Protein AF-A0A141RB19-F1 (afdb_monomer_lite)

Secondary structure (DSSP, 8-state):
-EEEEES---HHHHHHHHHHHHHHH-TT-EEEEE----

Structure (mmCIF, N/CA/C/O backbone):
data_AF-A0A141RB19-F1
#
_entry.id   AF-A0A141RB19-F1
#
loop_
_atom_site.group_PDB
_atom_site.id
_atom_site.type_symbol
_atom_site.label_atom_id
_atom_site.label_alt_id
_atom_site.label_comp_id
_atom_site.label_asym_id
_atom_site.label_entity_id
_atom_site.label_seq_id
_atom_site.pdbx_PDB_ins_code
_atom_site.Cartn_x
_atom_site.Cartn_y
_atom_site.Cartn_z
_atom_site.occupancy
_atom_site.B_iso_or_equiv
_atom_site.auth_seq_id
_atom_site.auth_comp_id
_atom_site.auth_asym_id
_atom_site.auth_atom_id
_atom_site.pdbx_PDB_model_num
ATOM 1 N N . MET A 1 1 ? -7.070 -5.553 8.018 1.00 81.88 1 MET A N 1
ATOM 2 C CA . MET A 1 1 ? -5.926 -4.990 7.280 1.00 81.88 1 MET A CA 1
ATOM 3 C C . MET A 1 1 ? -6.163 -5.243 5.802 1.00 81.88 1 MET A C 1
ATOM 5 O O . MET A 1 1 ? -6.326 -6.395 5.417 1.00 81.88 1 MET A O 1
ATOM 9 N N . HIS A 1 2 ? -6.295 -4.183 5.011 1.00 93.56 2 HIS A N 1
ATOM 10 C CA . HIS A 1 2 ? -6.496 -4.252 3.569 1.00 93.56 2 HIS A CA 1
ATOM 11 C C . HIS A 1 2 ? -5.172 -4.580 2.881 1.00 93.56 2 HIS A C 1
ATOM 13 O O . HIS A 1 2 ? -4.180 -3.887 3.095 1.00 93.56 2 HIS A O 1
ATOM 19 N N . HIS A 1 3 ? -5.161 -5.632 2.067 1.00 96.44 3 HIS A N 1
ATOM 20 C CA . HIS A 1 3 ? -4.038 -5.944 1.188 1.00 96.44 3 HIS A CA 1
ATOM 21 C C . HIS A 1 3 ? -4.236 -5.197 -0.131 1.00 96.44 3 HIS A C 1
ATOM 23 O O . HIS A 1 3 ? -5.229 -5.417 -0.823 1.00 96.44 3 HIS A O 1
ATOM 29 N N . VAL A 1 4 ? -3.340 -4.260 -0.433 1.00 96.88 4 VAL A N 1
ATOM 30 C CA . VAL A 1 4 ? -3.450 -3.354 -1.581 1.00 96.88 4 VAL A CA 1
ATOM 31 C C . VAL A 1 4 ? -2.281 -3.618 -2.521 1.00 96.88 4 VAL A C 1
ATOM 33 O O . VAL A 1 4 ? -1.127 -3.403 -2.163 1.00 96.88 4 VAL A O 1
ATOM 36 N N . VAL A 1 5 ? -2.565 -4.061 -3.743 1.00 97.50 5 VAL A N 1
ATOM 37 C CA . VAL A 1 5 ? -1.536 -4.237 -4.775 1.00 97.50 5 VAL A CA 1
ATOM 38 C C . VAL A 1 5 ? -1.445 -2.959 -5.600 1.00 97.50 5 VAL A C 1
ATOM 40 O O . VAL A 1 5 ? -2.405 -2.555 -6.255 1.00 97.50 5 VAL A O 1
ATOM 43 N N . SER A 1 6 ? -0.285 -2.313 -5.563 1.00 97.56 6 SER A N 1
ATOM 44 C CA . SER A 1 6 ? 0.00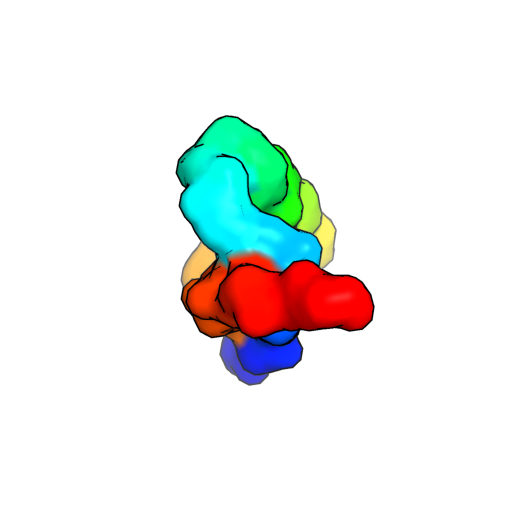2 -1.103 -6.325 1.00 97.56 6 SER A CA 1
ATOM 45 C C . SER A 1 6 ? 0.776 -1.462 -7.590 1.00 97.56 6 SER A C 1
ATOM 47 O O . SER A 1 6 ? 1.929 -1.884 -7.516 1.00 97.56 6 SER A O 1
ATOM 49 N N . ALA A 1 7 ? 0.167 -1.259 -8.760 1.00 97.88 7 ALA A N 1
ATOM 50 C CA . ALA A 1 7 ? 0.776 -1.478 -10.079 1.00 97.88 7 ALA A CA 1
ATOM 51 C C . ALA A 1 7 ? 1.770 -0.360 -10.465 1.00 97.88 7 ALA A C 1
ATOM 53 O O . ALA A 1 7 ? 1.709 0.239 -11.538 1.00 97.88 7 ALA A O 1
ATOM 54 N N . THR A 1 8 ? 2.641 0.011 -9.534 1.00 97.25 8 THR A N 1
ATOM 55 C CA . THR A 1 8 ? 3.697 0.999 -9.723 1.00 97.25 8 THR A CA 1
ATOM 56 C C . THR A 1 8 ? 4.774 0.800 -8.669 1.00 97.25 8 THR A C 1
ATOM 58 O O . THR A 1 8 ? 4.478 0.644 -7.488 1.00 97.25 8 THR A O 1
ATOM 61 N N . THR A 1 9 ? 6.034 0.922 -9.079 1.00 97.25 9 THR A N 1
ATOM 62 C CA . THR A 1 9 ? 7.198 0.954 -8.179 1.00 97.25 9 THR A CA 1
ATOM 63 C C . THR A 1 9 ? 7.687 2.380 -7.888 1.00 97.25 9 THR A C 1
ATOM 65 O O . THR A 1 9 ? 8.645 2.568 -7.144 1.00 97.25 9 THR A O 1
ATOM 68 N N . ASN A 1 10 ? 7.033 3.413 -8.443 1.00 98.00 10 ASN A N 1
ATOM 69 C CA . ASN A 1 10 ? 7.363 4.810 -8.153 1.00 98.00 10 ASN A CA 1
ATOM 70 C C . ASN A 1 10 ? 7.009 5.172 -6.690 1.00 98.00 10 ASN A C 1
ATOM 72 O O . ASN A 1 10 ? 5.826 5.121 -6.333 1.00 98.00 10 ASN A O 1
ATOM 76 N N . PRO A 1 11 ? 7.981 5.619 -5.871 1.00 97.56 11 PRO A N 1
ATOM 77 C CA . PRO A 1 11 ? 7.779 5.858 -4.442 1.00 97.56 11 PRO A CA 1
ATOM 78 C C . PRO A 1 11 ? 6.780 6.982 -4.143 1.00 97.56 11 PRO A C 1
ATOM 80 O O . PRO A 1 11 ? 6.003 6.868 -3.199 1.00 97.56 11 PRO A O 1
ATOM 83 N N . ALA A 1 12 ? 6.730 8.034 -4.966 1.00 98.31 12 ALA A N 1
ATOM 84 C CA . ALA A 1 12 ? 5.793 9.139 -4.765 1.00 98.31 12 ALA A CA 1
ATOM 85 C C . ALA A 1 12 ? 4.338 8.692 -4.975 1.00 98.31 12 ALA A C 1
ATOM 87 O O . ALA A 1 12 ? 3.450 9.071 -4.212 1.00 98.31 12 ALA A O 1
ATOM 88 N N . LYS A 1 13 ? 4.093 7.836 -5.978 1.00 98.19 13 LYS A N 1
ATOM 89 C CA . LYS A 1 13 ? 2.760 7.259 -6.213 1.00 98.19 13 LYS A CA 1
ATOM 90 C C . LYS A 1 13 ? 2.351 6.326 -5.074 1.00 98.19 13 LYS A C 1
ATOM 92 O O . LYS A 1 13 ? 1.224 6.415 -4.600 1.00 98.19 13 LYS A O 1
ATOM 97 N N . ILE A 1 14 ? 3.266 5.471 -4.614 1.00 98.19 14 ILE A N 1
ATOM 98 C CA . ILE A 1 14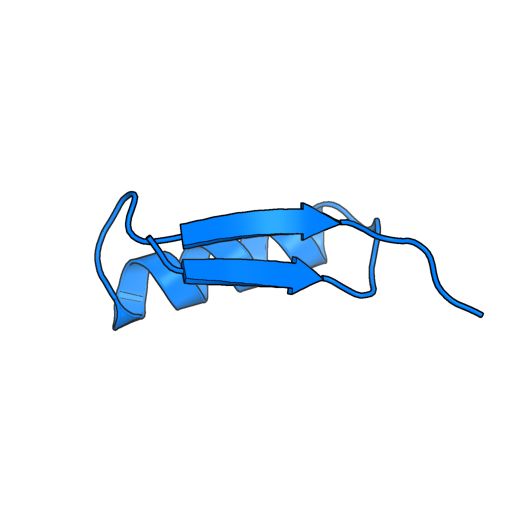 ? 3.012 4.550 -3.496 1.00 98.19 14 ILE A CA 1
ATOM 99 C C . ILE A 1 14 ? 2.656 5.334 -2.225 1.00 98.19 14 ILE A C 1
ATOM 101 O O . ILE A 1 14 ? 1.666 5.015 -1.573 1.00 98.19 14 ILE A O 1
ATOM 105 N N . GLN A 1 15 ? 3.399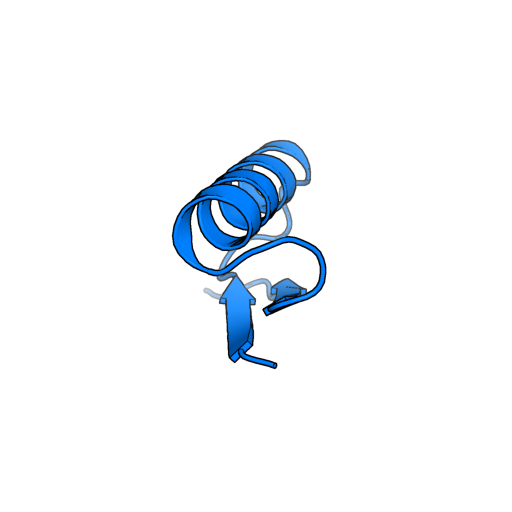 6.399 -1.909 1.00 97.75 15 GLN A N 1
ATOM 106 C CA . GLN A 1 15 ? 3.125 7.239 -0.741 1.00 97.75 15 GLN A CA 1
ATOM 107 C C . GLN A 1 15 ? 1.761 7.940 -0.827 1.00 97.75 15 GLN A C 1
ATOM 109 O O . GLN A 1 15 ? 1.059 8.038 0.179 1.00 97.75 15 GLN A O 1
ATOM 114 N N . ALA A 1 16 ? 1.370 8.409 -2.016 1.00 98.12 16 ALA A N 1
ATOM 115 C CA . ALA A 1 16 ? 0.055 9.009 -2.224 1.00 98.12 16 ALA A CA 1
ATOM 116 C C . ALA A 1 16 ? -1.081 7.999 -1.980 1.00 98.12 16 ALA A C 1
ATOM 118 O O . ALA A 1 16 ? -2.064 8.334 -1.322 1.00 98.12 16 ALA A O 1
ATOM 119 N N . ILE A 1 17 ? -0.923 6.758 -2.456 1.00 97.75 17 ILE A N 1
ATOM 120 C CA . ILE A 1 17 ? -1.890 5.676 -2.226 1.00 97.75 17 ILE A CA 1
ATOM 121 C C . ILE A 1 17 ? -1.970 5.346 -0.730 1.00 97.75 17 ILE A C 1
ATOM 123 O O .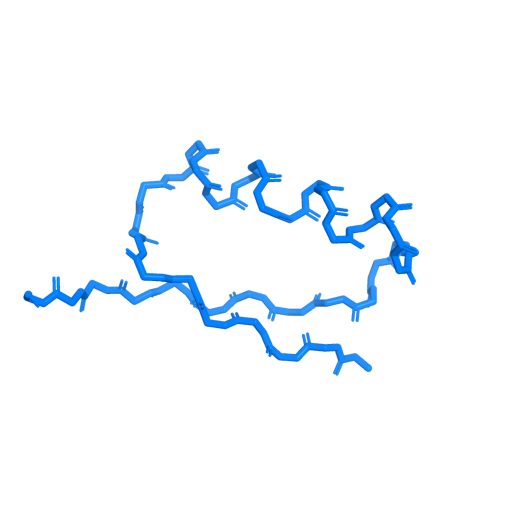 ILE A 1 17 ? -3.069 5.302 -0.187 1.00 97.75 17 ILE A O 1
ATOM 127 N N . LEU A 1 18 ? -0.828 5.178 -0.051 1.00 96.94 18 LEU A N 1
ATOM 128 C CA . LEU A 1 18 ? -0.783 4.884 1.387 1.00 96.94 18 LEU A CA 1
ATOM 129 C C . LEU A 1 18 ? -1.542 5.929 2.204 1.00 96.94 18 LEU A C 1
ATOM 131 O O . LEU A 1 18 ? -2.447 5.579 2.954 1.00 96.94 18 LEU A O 1
ATOM 135 N N . ARG A 1 19 ? -1.228 7.211 1.989 1.00 97.50 19 ARG A N 1
ATOM 136 C CA . ARG A 1 19 ? -1.881 8.332 2.677 1.00 97.50 19 ARG A CA 1
ATOM 137 C C . ARG A 1 19 ? -3.392 8.323 2.477 1.00 97.50 19 ARG A C 1
ATOM 139 O O . ARG A 1 19 ? -4.125 8.477 3.445 1.00 97.50 19 ARG A O 1
ATOM 146 N N . ALA A 1 20 ? -3.850 8.111 1.244 1.00 97.69 20 ALA A N 1
ATOM 147 C CA . ALA A 1 20 ? -5.276 8.061 0.946 1.00 97.69 20 ALA A CA 1
ATOM 148 C C . ALA A 1 20 ? -5.974 6.891 1.662 1.00 97.69 20 ALA A C 1
ATOM 150 O O . ALA A 1 20 ? -7.064 7.058 2.200 1.00 97.69 20 ALA A O 1
ATOM 151 N N . PHE A 1 21 ? -5.350 5.711 1.703 1.00 97.50 21 PHE A N 1
ATOM 152 C CA . PHE A 1 21 ? -5.917 4.562 2.411 1.00 97.50 21 PHE A CA 1
ATOM 153 C C . PHE A 1 21 ? -5.949 4.771 3.928 1.00 97.50 21 PHE A C 1
ATOM 155 O O . PHE A 1 21 ? -6.959 4.461 4.554 1.00 97.50 21 PHE A O 1
ATOM 162 N N . GLU A 1 22 ? -4.889 5.326 4.513 1.00 96.31 22 GLU A N 1
ATOM 163 C CA . GLU A 1 22 ? -4.854 5.657 5.941 1.00 96.31 22 GLU A CA 1
ATOM 164 C C . GLU A 1 22 ? -5.898 6.716 6.316 1.00 96.31 22 GLU A C 1
ATOM 166 O O . GLU A 1 22 ? -6.528 6.609 7.365 1.00 96.31 22 GLU A O 1
ATOM 171 N N . GLU A 1 23 ? -6.135 7.706 5.452 1.00 97.88 23 GLU A N 1
ATOM 172 C CA . GLU A 1 23 ? -7.133 8.756 5.678 1.00 97.88 23 GLU A CA 1
ATOM 173 C C . GLU A 1 23 ? -8.573 8.217 5.653 1.00 97.88 23 GLU A C 1
ATOM 175 O O . GLU A 1 23 ? -9.399 8.623 6.469 1.00 97.88 23 GLU A O 1
ATOM 180 N N . ILE A 1 24 ? -8.879 7.277 4.753 1.00 97.69 24 ILE A N 1
ATOM 181 C CA . ILE A 1 24 ? -10.235 6.726 4.604 1.00 97.69 24 ILE A CA 1
ATOM 182 C C . ILE A 1 24 ? -10.521 5.582 5.583 1.00 97.69 24 ILE A C 1
ATOM 184 O O . ILE A 1 24 ? -11.625 5.489 6.119 1.00 97.69 24 ILE A O 1
ATOM 188 N N . PHE A 1 25 ? -9.552 4.693 5.806 1.00 96.69 25 PHE A N 1
ATOM 189 C CA . PHE A 1 25 ? -9.751 3.450 6.561 1.00 96.69 25 PHE A CA 1
ATOM 190 C C . PHE A 1 25 ? -9.089 3.456 7.946 1.00 96.69 25 PHE A C 1
ATOM 192 O O . PHE A 1 25 ? -9.281 2.516 8.719 1.00 96.69 25 PHE A O 1
ATOM 199 N N . GLY A 1 26 ? -8.344 4.511 8.279 1.00 95.88 26 GLY A N 1
ATOM 200 C CA . GLY A 1 26 ? -7.604 4.656 9.529 1.00 95.88 26 GLY A CA 1
ATOM 201 C C . GLY A 1 26 ? -6.133 4.254 9.407 1.00 95.88 26 GLY A C 1
ATOM 202 O O . GLY A 1 26 ? -5.734 3.493 8.523 1.00 95.88 26 GLY A O 1
ATOM 203 N N . GLU A 1 27 ? -5.308 4.761 10.318 1.00 94.75 27 GLU A N 1
ATOM 204 C CA . GLU A 1 27 ? -3.869 4.485 10.366 1.00 94.75 27 GLU A CA 1
ATOM 205 C C . GLU A 1 27 ? -3.587 2.984 10.578 1.00 94.75 27 GLU A C 1
ATOM 207 O O . GLU A 1 27 ? -4.275 2.308 11.346 1.00 94.75 27 GLU A O 1
ATOM 212 N N . GLY A 1 28 ? -2.602 2.431 9.859 1.00 92.69 28 GLY A N 1
ATOM 213 C CA . GLY A 1 28 ? -2.253 1.003 9.933 1.00 92.69 28 GLY A CA 1
ATOM 214 C C . GLY A 1 28 ? -3.319 0.040 9.386 1.00 92.69 28 GLY A C 1
ATOM 215 O O . GLY A 1 28 ? -3.203 -1.179 9.534 1.00 92.69 28 GLY A O 1
ATOM 216 N N . SER A 1 29 ? -4.366 0.556 8.739 1.00 93.50 29 SER A N 1
ATOM 217 C CA . SER A 1 29 ? -5.447 -0.262 8.184 1.00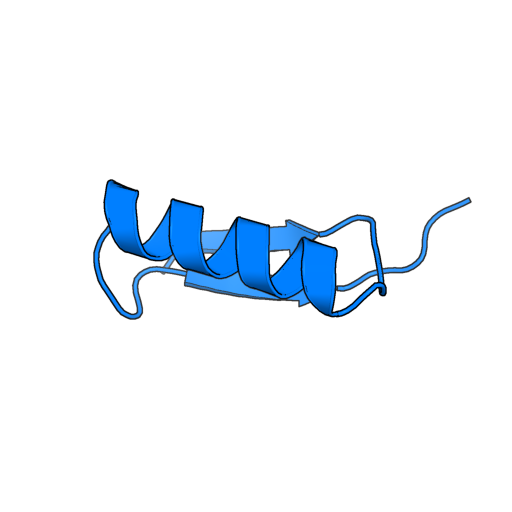 93.50 29 SER A CA 1
ATOM 218 C C . SER A 1 29 ? -5.067 -0.994 6.893 1.00 93.50 29 SER A C 1
ATOM 220 O O . SER A 1 29 ? -5.790 -1.918 6.508 1.00 93.50 29 SER A O 1
ATOM 222 N N . CYS A 1 30 ? -3.950 -0.648 6.241 1.00 95.75 30 CYS A N 1
ATOM 223 C CA . CYS A 1 30 ? -3.537 -1.216 4.957 1.00 95.75 30 CYS A CA 1
ATOM 224 C C . CYS A 1 30 ? -2.061 -1.651 4.911 1.00 95.75 30 CYS A C 1
ATOM 226 O O . CYS A 1 30 ? -1.218 -1.130 5.636 1.00 95.75 30 CYS A O 1
ATOM 228 N N . HIS A 1 31 ? -1.770 -2.612 4.031 1.00 96.00 31 HIS A N 1
ATOM 229 C CA . HIS A 1 31 ? -0.428 -3.035 3.620 1.00 96.00 31 HIS A CA 1
ATOM 230 C C . HIS A 1 31 ? -0.355 -2.968 2.093 1.00 96.00 31 HIS A C 1
ATOM 232 O O . HIS A 1 31 ? -1.214 -3.546 1.420 1.00 96.00 31 HIS A O 1
ATOM 238 N N . ILE A 1 32 ? 0.650 -2.269 1.554 1.00 96.50 32 ILE A N 1
ATOM 239 C CA . ILE A 1 32 ? 0.817 -2.078 0.108 1.00 96.50 32 ILE A CA 1
ATOM 240 C C . ILE A 1 32 ? 1.958 -2.947 -0.421 1.00 96.50 32 ILE A C 1
ATOM 242 O O . ILE A 1 32 ? 3.103 -2.766 -0.015 1.00 96.50 32 ILE A O 1
ATOM 246 N N . ASP A 1 33 ? 1.658 -3.793 -1.408 1.00 97.62 33 ASP A N 1
ATOM 247 C CA . ASP A 1 33 ? 2.665 -4.470 -2.230 1.00 97.62 33 ASP A CA 1
ATOM 248 C C . ASP A 1 33 ? 2.817 -3.749 -3.572 1.00 97.62 33 ASP A C 1
ATOM 250 O O . ASP A 1 33 ? 1.886 -3.676 -4.377 1.00 97.62 33 ASP A O 1
ATOM 254 N N . ALA A 1 34 ? 4.003 -3.194 -3.814 1.00 96.94 34 ALA A N 1
ATOM 255 C CA . ALA A 1 34 ? 4.333 -2.510 -5.057 1.00 96.94 34 ALA A CA 1
ATOM 256 C C . ALA A 1 34 ? 4.871 -3.499 -6.098 1.00 96.94 34 ALA A C 1
ATOM 258 O O . ALA A 1 34 ? 5.896 -4.145 -5.878 1.00 96.94 34 ALA A O 1
ATOM 259 N N . VAL A 1 35 ? 4.206 -3.581 -7.250 1.00 97.50 35 VAL A N 1
ATOM 260 C CA . VAL A 1 35 ? 4.566 -4.483 -8.349 1.00 97.50 35 VAL A CA 1
ATOM 261 C C . VAL A 1 35 ? 4.783 -3.704 -9.644 1.00 97.50 35 VAL A C 1
ATOM 263 O O . VAL A 1 35 ? 4.039 -2.778 -9.973 1.00 97.50 35 VAL A O 1
ATOM 266 N N . GLY A 1 36 ? 5.833 -4.069 -10.379 1.00 95.88 36 GLY A N 1
ATOM 267 C CA . GLY A 1 36 ? 6.004 -3.656 -11.769 1.00 95.88 36 GLY A CA 1
ATOM 268 C C . GLY A 1 36 ? 5.201 -4.593 -12.665 1.00 95.88 36 GLY A C 1
ATOM 269 O O . GLY A 1 36 ? 5.357 -5.806 -12.560 1.00 95.88 36 GLY A O 1
ATOM 270 N N . VAL A 1 37 ? 4.340 -4.034 -13.509 1.00 93.69 37 VAL A N 1
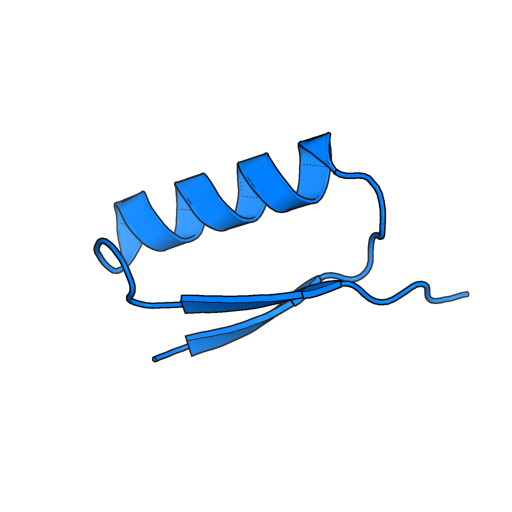ATOM 271 C CA . VAL A 1 37 ? 3.521 -4.771 -14.481 1.00 93.69 37 VAL A CA 1
ATOM 272 C C . VAL A 1 37 ? 3.774 -4.209 -15.881 1.00 93.69 37 VAL A C 1
ATOM 274 O O . VAL A 1 37 ? 4.152 -3.040 -15.999 1.00 93.69 37 VAL A O 1
ATOM 277 N N . GLU A 1 38 ? 3.611 -5.051 -16.902 1.00 82.75 38 GLU A N 1
ATOM 278 C CA . GLU A 1 38 ? 3.726 -4.697 -18.328 1.00 82.75 38 GLU A CA 1
ATOM 279 C C . GLU A 1 38 ? 2.411 -4.151 -18.900 1.00 82.75 38 GLU A C 1
ATOM 281 O O . GLU A 1 38 ? 1.332 -4.644 -18.490 1.00 82.75 38 GLU A O 1
#

Foldseek 3Di:
DAEAEAQAPDPVVVVVVQVVCCVVVNPPRYDYDYDHDD

Sequence (38 aa):
MHHVVSATTNPAKIQAILRAFEEIFGEGSCHIDAVGVE

Radius of gyration: 9.82 Å; chains: 1; bounding box: 18×15×29 Å

pLDDT: mean 95.99, std 3.52, range [81.88, 98.31]